Protein AF-A0A926RMC8-F1 (afdb_monomer_lite)

pLDDT: mean 72.26, std 11.32, range [42.31, 86.06]

Secondary structure (DSSP, 8-state):
--EEEEETTEEEEEEEESSHHHHHHHHHHHHSSTT-SEEEEEEEEHHHHS----

Radius of gyration: 12.98 Å; chains: 1; boundin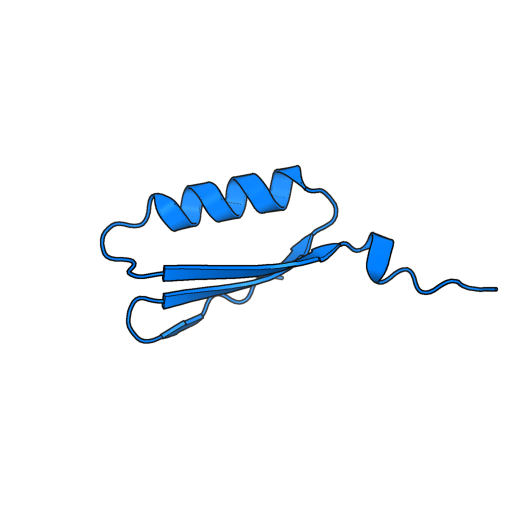g box: 24×23×39 Å

Structure (mmCIF, N/CA/C/O backbone):
data_AF-A0A926RMC8-F1
#
_entry.id   AF-A0A926RMC8-F1
#
loop_
_atom_site.group_PDB
_atom_site.id
_atom_site.type_symbol
_atom_site.label_atom_id
_atom_site.label_alt_id
_atom_site.label_comp_id
_atom_site.label_asym_id
_atom_site.label_entity_id
_atom_site.label_seq_id
_atom_site.pdbx_PDB_ins_code
_atom_site.Cartn_x
_atom_site.Cartn_y
_atom_site.Cartn_z
_atom_site.occupancy
_atom_site.B_iso_or_equiv
_atom_site.auth_seq_id
_atom_site.auth_comp_id
_atom_site.auth_asym_id
_atom_site.auth_atom_id
_atom_site.pdbx_PDB_model_num
ATOM 1 N N . ASN A 1 1 ? -2.068 2.452 -13.242 1.00 42.31 1 ASN A N 1
ATOM 2 C CA . ASN A 1 1 ? -3.470 2.360 -12.781 1.00 42.31 1 ASN A CA 1
ATOM 3 C C . ASN A 1 1 ? -3.497 1.483 -11.551 1.00 42.31 1 ASN A C 1
ATOM 5 O O . ASN A 1 1 ? -3.253 0.292 -11.685 1.00 42.31 1 ASN A O 1
ATOM 9 N N . TYR A 1 2 ? -3.706 2.086 -10.382 1.00 42.66 2 TYR A N 1
ATOM 10 C CA . TYR A 1 2 ? -3.816 1.385 -9.104 1.00 42.66 2 TYR A CA 1
ATOM 11 C C . TYR A 1 2 ? -5.276 1.399 -8.671 1.00 42.66 2 TYR A C 1
ATOM 13 O O . TYR A 1 2 ? -5.943 2.426 -8.785 1.00 42.66 2 TYR A O 1
ATOM 21 N N . GLN A 1 3 ? -5.764 0.253 -8.215 1.00 49.38 3 GLN A N 1
ATOM 22 C CA . GLN A 1 3 ? -7.101 0.114 -7.662 1.00 49.38 3 GLN A CA 1
ATOM 23 C C . GLN A 1 3 ? -6.938 -0.173 -6.170 1.00 49.38 3 GLN A C 1
ATOM 25 O O . GLN A 1 3 ? -6.269 -1.137 -5.795 1.00 49.38 3 GLN A O 1
ATOM 30 N N . ILE A 1 4 ? -7.463 0.728 -5.339 1.00 57.88 4 ILE A N 1
ATOM 31 C CA . ILE A 1 4 ? -7.339 0.686 -3.881 1.00 57.88 4 ILE A CA 1
ATOM 32 C C . ILE A 1 4 ? -8.731 0.398 -3.333 1.00 57.88 4 ILE A C 1
ATOM 34 O O . ILE A 1 4 ? -9.590 1.276 -3.332 1.00 57.88 4 ILE A O 1
ATOM 38 N N . ASP A 1 5 ? -8.939 -0.837 -2.882 1.00 56.94 5 ASP A N 1
ATOM 39 C CA . ASP A 1 5 ? -10.166 -1.260 -2.215 1.00 56.94 5 ASP A CA 1
ATOM 40 C C . ASP A 1 5 ? -9.880 -1.484 -0.725 1.00 56.94 5 ASP A C 1
ATOM 42 O O . ASP A 1 5 ? -9.015 -2.278 -0.337 1.00 56.94 5 ASP A O 1
ATOM 46 N N . THR A 1 6 ? -10.618 -0.778 0.131 1.00 52.78 6 THR A N 1
ATOM 47 C CA . THR A 1 6 ? -10.578 -0.933 1.588 1.00 52.78 6 THR A CA 1
ATOM 48 C C . THR A 1 6 ? -11.729 -1.826 2.037 1.00 52.78 6 THR A C 1
ATOM 50 O O . THR A 1 6 ? -12.896 -1.441 1.998 1.00 52.78 6 THR A O 1
ATOM 53 N N . TYR A 1 7 ? -11.413 -3.033 2.510 1.00 57.22 7 TYR A N 1
ATOM 54 C CA . TYR A 1 7 ? -12.410 -3.966 3.042 1.00 57.22 7 TYR A CA 1
ATOM 55 C C . TYR A 1 7 ? -12.022 -4.401 4.456 1.00 57.22 7 TYR A C 1
ATOM 57 O O . TYR A 1 7 ? -10.968 -5.002 4.659 1.00 57.22 7 TYR A O 1
ATOM 65 N N . LYS A 1 8 ? -12.876 -4.107 5.449 1.00 65.44 8 LYS A N 1
ATOM 66 C CA . LYS A 1 8 ? -12.670 -4.456 6.873 1.00 65.44 8 LYS A CA 1
ATOM 67 C C . LYS A 1 8 ? -11.287 -4.047 7.420 1.00 65.44 8 LYS A C 1
ATOM 69 O O . LYS A 1 8 ? -10.573 -4.897 7.939 1.00 65.44 8 LYS A O 1
ATOM 74 N N . LYS A 1 9 ? -10.897 -2.772 7.271 1.00 72.12 9 LYS A N 1
ATOM 75 C CA . LYS A 1 9 ? -9.590 -2.225 7.715 1.00 72.12 9 LYS A CA 1
ATOM 76 C C . LYS A 1 9 ? -8.354 -2.888 7.088 1.00 72.12 9 LYS A C 1
ATOM 78 O O . LYS A 1 9 ? -7.235 -2.697 7.562 1.00 72.12 9 LYS A O 1
ATOM 83 N N . LYS A 1 10 ? -8.542 -3.666 6.020 1.00 75.75 10 LYS A N 1
ATOM 84 C CA . LYS A 1 10 ? -7.453 -4.255 5.244 1.00 75.75 10 LYS A CA 1
ATOM 85 C C . LYS A 1 10 ? -7.320 -3.494 3.940 1.00 75.75 10 LYS A C 1
ATOM 87 O O . LYS A 1 10 ? -8.304 -3.346 3.212 1.00 75.75 10 LYS A O 1
ATOM 92 N N . ILE A 1 11 ? -6.112 -3.010 3.680 1.00 78.19 11 ILE A N 1
ATOM 93 C CA . ILE A 1 11 ? -5.758 -2.375 2.416 1.00 78.19 11 I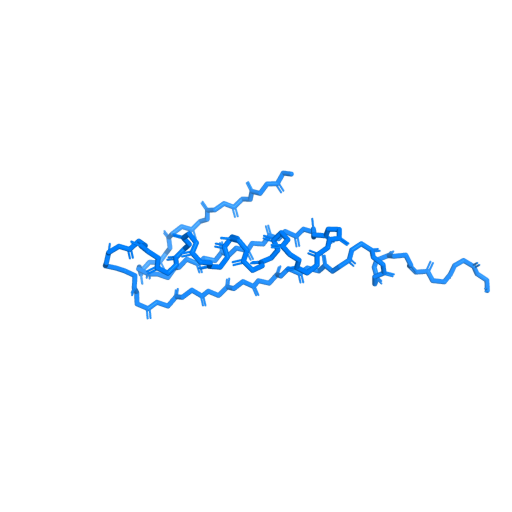LE A CA 1
ATOM 94 C C . ILE A 1 11 ? -5.216 -3.462 1.506 1.00 78.19 11 ILE A C 1
ATOM 96 O O . ILE A 1 11 ? -4.248 -4.143 1.854 1.00 78.19 11 ILE A O 1
ATOM 100 N N . TYR A 1 12 ? -5.840 -3.608 0.344 1.00 78.56 12 TYR A N 1
ATOM 101 C CA . TYR A 1 12 ? -5.324 -4.455 -0.715 1.00 78.56 12 TYR A CA 1
ATOM 102 C C . TYR A 1 12 ? -4.812 -3.583 -1.849 1.00 78.56 12 TYR A C 1
ATOM 104 O O . TYR A 1 12 ? -5.558 -2.791 -2.421 1.00 78.56 12 TYR A O 1
ATOM 112 N N . ILE A 1 13 ? -3.531 -3.739 -2.162 1.00 78.12 13 ILE A N 1
ATOM 113 C CA . ILE A 1 13 ? -2.874 -2.997 -3.232 1.00 78.12 13 ILE A CA 1
ATOM 114 C C . ILE A 1 13 ? -2.558 -3.990 -4.336 1.00 78.12 13 ILE A C 1
ATOM 116 O O . ILE A 1 13 ? -1.706 -4.864 -4.166 1.00 78.12 13 ILE A O 1
ATOM 120 N N . TYR A 1 14 ? -3.251 -3.855 -5.461 1.00 78.94 14 TYR A N 1
ATOM 121 C CA . TYR A 1 14 ? -2.993 -4.636 -6.664 1.00 78.94 14 TYR A CA 1
ATOM 122 C C . TYR A 1 14 ? -2.425 -3.712 -7.726 1.00 78.94 14 TYR A C 1
ATOM 124 O O . TYR A 1 14 ? -3.010 -2.680 -8.062 1.00 78.94 14 TYR A O 1
ATOM 132 N N . GLY A 1 15 ? -1.260 -4.074 -8.245 1.00 71.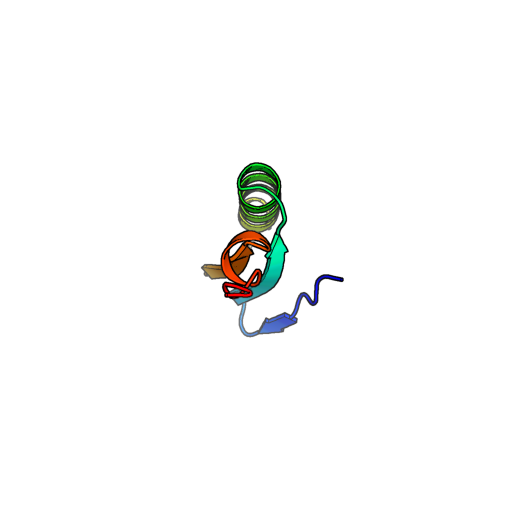81 15 GLY A N 1
ATOM 133 C CA . GLY A 1 15 ? -0.571 -3.241 -9.209 1.00 71.81 15 GLY A CA 1
ATOM 134 C C . GLY A 1 15 ? 0.530 -3.987 -9.927 1.00 71.81 15 GLY A C 1
ATOM 135 O O . GLY A 1 15 ? 0.975 -5.059 -9.516 1.00 71.81 15 GLY A O 1
ATOM 136 N N . ILE A 1 16 ? 0.965 -3.386 -11.021 1.00 77.69 16 ILE A N 1
ATOM 137 C CA . ILE A 1 16 ? 2.156 -3.807 -11.732 1.00 77.69 16 ILE A CA 1
ATOM 138 C C . ILE A 1 16 ? 3.184 -2.708 -11.483 1.00 77.69 16 ILE A C 1
ATOM 140 O O . ILE A 1 16 ? 2.952 -1.576 -11.905 1.00 77.69 16 ILE A O 1
ATOM 144 N N . ALA A 1 17 ? 4.270 -3.025 -10.781 1.00 79.00 17 ALA A N 1
ATOM 145 C CA . ALA A 1 17 ? 5.359 -2.080 -10.544 1.00 79.00 17 ALA A CA 1
ATOM 146 C C . ALA A 1 17 ? 6.507 -2.344 -11.510 1.00 79.00 17 ALA A C 1
ATOM 148 O O . ALA A 1 17 ? 6.752 -3.480 -11.935 1.00 79.00 17 ALA A O 1
ATOM 149 N N . ILE A 1 18 ? 7.211 -1.278 -11.866 1.00 77.75 18 ILE A N 1
ATOM 150 C CA . ILE A 1 18 ? 8.390 -1.369 -12.726 1.00 77.75 18 ILE A CA 1
ATOM 151 C C . ILE A 1 18 ? 9.633 -1.594 -11.863 1.00 77.75 18 ILE A C 1
ATOM 153 O O . ILE A 1 18 ? 10.523 -2.341 -12.262 1.00 77.75 18 ILE A O 1
ATOM 157 N N . THR A 1 19 ? 9.666 -1.010 -10.664 1.00 79.75 19 THR A N 1
ATOM 158 C CA . THR A 1 19 ? 10.791 -1.093 -9.729 1.00 79.75 19 THR A CA 1
ATOM 159 C C . THR A 1 19 ? 10.332 -1.501 -8.329 1.00 79.75 19 THR A C 1
ATOM 161 O O . THR A 1 19 ? 9.181 -1.303 -7.936 1.00 79.75 19 THR A O 1
ATOM 164 N N . SER A 1 20 ? 11.246 -2.089 -7.556 1.00 79.25 20 SER A N 1
ATOM 165 C CA . SER A 1 20 ? 11.039 -2.392 -6.133 1.00 79.25 20 SER A CA 1
ATOM 166 C C . SER A 1 20 ? 10.828 -1.132 -5.293 1.00 79.25 20 SER A C 1
ATOM 168 O O . SER A 1 20 ? 10.054 -1.167 -4.341 1.00 79.25 20 SER A O 1
ATOM 170 N N . ASP A 1 21 ? 11.443 -0.020 -5.691 1.00 84.81 21 ASP A N 1
ATOM 171 C CA . ASP A 1 21 ? 11.366 1.250 -4.967 1.00 84.81 21 ASP A CA 1
ATOM 172 C C . ASP A 1 21 ? 9.942 1.824 -4.963 1.00 84.81 21 ASP A C 1
ATOM 174 O O . ASP A 1 21 ? 9.474 2.296 -3.930 1.00 84.81 21 ASP A O 1
ATOM 178 N N . GLU A 1 22 ? 9.211 1.730 -6.086 1.00 79.75 22 GLU A N 1
ATOM 179 C CA . GLU A 1 22 ? 7.791 2.118 -6.134 1.00 79.75 22 GLU A CA 1
ATOM 180 C C . GLU A 1 22 ? 6.955 1.284 -5.161 1.00 79.75 22 GLU A C 1
ATOM 182 O O . GLU A 1 22 ? 6.089 1.813 -4.464 1.00 79.75 22 GLU A O 1
ATOM 187 N N . LYS A 1 23 ? 7.221 -0.026 -5.094 1.00 80.50 23 LYS A N 1
ATOM 188 C CA . LYS A 1 23 ? 6.532 -0.921 -4.163 1.00 80.50 23 LYS A CA 1
ATOM 189 C C . LYS A 1 23 ? 6.788 -0.512 -2.711 1.00 80.50 23 LYS A C 1
ATOM 191 O O . LYS A 1 23 ? 5.833 -0.493 -1.939 1.00 80.50 23 LYS A O 1
ATOM 196 N N . ASP A 1 24 ? 8.033 -0.215 -2.342 1.00 83.75 24 ASP A N 1
ATOM 197 C CA . ASP A 1 24 ? 8.376 0.165 -0.967 1.00 83.75 24 ASP A CA 1
ATOM 198 C C . ASP A 1 24 ? 7.752 1.505 -0.572 1.00 83.75 24 ASP A C 1
ATOM 200 O O . ASP A 1 24 ? 7.246 1.640 0.542 1.00 83.75 24 ASP A O 1
ATOM 204 N N . LEU A 1 25 ? 7.704 2.472 -1.494 1.00 85.62 25 LEU A N 1
ATOM 205 C CA . LEU A 1 25 ? 7.055 3.760 -1.247 1.00 85.62 25 LEU A CA 1
ATOM 206 C C . LEU A 1 25 ? 5.560 3.587 -0.951 1.00 85.62 25 LEU A C 1
ATOM 208 O O . LEU A 1 25 ? 5.048 4.111 0.036 1.00 85.62 25 LEU A O 1
ATOM 212 N N . VAL A 1 26 ? 4.881 2.789 -1.779 1.00 81.44 26 VAL A N 1
ATOM 213 C CA . VAL A 1 26 ? 3.449 2.501 -1.647 1.00 81.44 26 VAL A CA 1
ATOM 214 C C . VAL A 1 26 ? 3.149 1.708 -0.371 1.00 81.44 26 VAL A C 1
ATOM 216 O O . VAL A 1 26 ? 2.122 1.936 0.267 1.00 81.44 26 VAL A O 1
ATOM 219 N N . LEU A 1 27 ? 4.040 0.796 0.035 1.00 81.25 27 LEU A N 1
ATOM 220 C CA . LEU A 1 27 ? 3.903 0.075 1.301 1.00 81.25 27 LEU A CA 1
ATOM 221 C C . LEU A 1 27 ? 4.009 1.027 2.495 1.00 81.25 27 LEU A C 1
ATOM 223 O O . LEU A 1 27 ? 3.204 0.945 3.419 1.00 81.25 27 LEU A O 1
ATOM 227 N N . LYS A 1 28 ? 4.982 1.942 2.448 1.00 86.06 28 LYS A N 1
ATOM 228 C CA . LYS A 1 28 ? 5.254 2.897 3.520 1.00 86.06 28 LYS A CA 1
ATOM 229 C C . LYS A 1 28 ? 4.103 3.883 3.711 1.00 86.06 28 LYS A C 1
ATOM 231 O O . LYS A 1 28 ? 3.670 4.094 4.838 1.00 86.06 28 LYS A O 1
ATOM 236 N N . GLU A 1 29 ? 3.560 4.424 2.620 1.00 82.25 29 GLU A N 1
ATOM 237 C CA . GLU A 1 29 ? 2.366 5.276 2.683 1.00 82.25 29 GLU A CA 1
ATOM 238 C C . GLU A 1 29 ? 1.150 4.512 3.224 1.00 82.25 29 GLU A C 1
ATOM 240 O O . GLU A 1 29 ? 0.361 5.066 3.986 1.00 82.25 29 GLU A O 1
ATOM 245 N N . ALA A 1 30 ? 1.003 3.229 2.878 1.00 79.50 30 ALA A N 1
ATOM 246 C CA . ALA A 1 30 ? -0.102 2.409 3.365 1.00 79.50 30 ALA A CA 1
ATOM 247 C C . ALA A 1 30 ? 0.017 2.044 4.857 1.00 79.50 30 ALA A C 1
ATOM 249 O O . ALA A 1 30 ? -1.009 1.907 5.523 1.00 79.50 30 ALA A O 1
ATOM 250 N N . GLU A 1 31 ? 1.235 1.892 5.388 1.00 79.00 31 GLU A N 1
ATOM 251 C CA . GLU A 1 31 ? 1.492 1.681 6.822 1.00 79.00 31 GLU A CA 1
ATOM 252 C C . GLU A 1 31 ? 1.288 2.952 7.660 1.00 79.00 31 GLU A C 1
ATOM 254 O O . GLU A 1 31 ? 0.907 2.858 8.826 1.00 79.00 31 GLU A O 1
ATOM 259 N N . GLU A 1 32 ? 1.489 4.140 7.082 1.00 83.56 32 GLU A N 1
ATOM 260 C CA . GLU A 1 32 ? 1.234 5.422 7.759 1.00 83.56 32 GLU A CA 1
ATOM 261 C C . GLU A 1 32 ? -0.267 5.731 7.938 1.00 83.56 32 GLU A C 1
ATOM 263 O O . GLU A 1 32 ? -0.634 6.638 8.693 1.00 83.56 32 GLU A O 1
ATOM 268 N N . ILE A 1 33 ? -1.160 4.963 7.303 1.00 79.25 33 ILE A N 1
ATOM 269 C CA . ILE A 1 33 ? -2.608 5.112 7.479 1.00 79.25 33 ILE A CA 1
ATOM 270 C C . ILE A 1 33 ? -3.018 4.579 8.861 1.00 79.25 33 ILE A C 1
ATOM 272 O O . ILE A 1 33 ? -3.105 3.374 9.099 1.00 79.25 33 ILE A O 1
ATOM 276 N N . LEU A 1 34 ? -3.327 5.501 9.777 1.00 69.25 34 LEU A N 1
ATOM 277 C CA . LEU A 1 34 ? -3.899 5.189 11.089 1.00 69.25 34 LEU A CA 1
ATOM 278 C C . LEU A 1 34 ? -5.215 4.399 10.945 1.00 69.25 34 LEU A C 1
ATOM 280 O O . LEU A 1 34 ? -6.112 4.809 10.211 1.00 69.25 34 LEU A O 1
ATOM 284 N N . ASP A 1 35 ? -5.337 3.308 11.712 1.00 71.31 35 ASP A N 1
ATOM 285 C CA . ASP A 1 35 ? -6.498 2.396 11.788 1.00 71.31 35 ASP A CA 1
ATOM 286 C C . ASP A 1 35 ? -6.583 1.288 10.711 1.00 71.31 35 ASP A C 1
ATOM 288 O O . ASP A 1 35 ? -7.639 0.689 10.481 1.00 71.31 35 ASP A O 1
ATOM 292 N N . VAL A 1 36 ? -5.449 0.952 10.091 1.00 76.50 36 VAL A N 1
ATOM 293 C CA . VAL A 1 36 ? -5.291 -0.255 9.269 1.00 76.50 36 VAL A CA 1
ATOM 294 C C . VAL 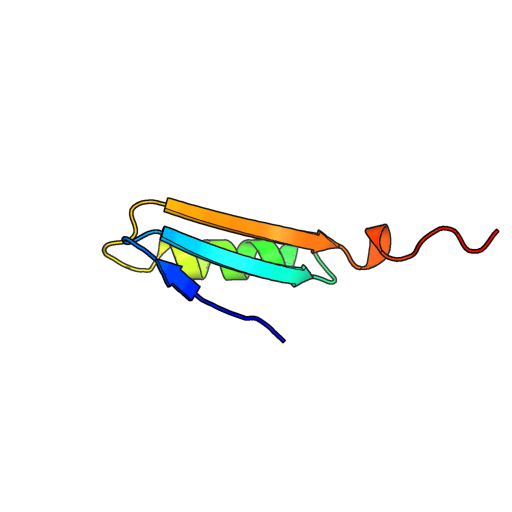A 1 36 ? -4.859 -1.455 10.104 1.00 76.50 36 VAL A C 1
ATOM 296 O O . VAL A 1 36 ? -3.888 -1.413 10.850 1.00 76.50 36 VAL A O 1
ATOM 299 N N . GLU A 1 37 ? -5.577 -2.565 9.945 1.00 78.31 37 GLU A N 1
ATOM 300 C CA . GLU A 1 37 ? -5.249 -3.836 10.601 1.00 78.31 37 GLU A CA 1
ATOM 301 C C . GLU A 1 37 ? -4.212 -4.634 9.805 1.00 78.31 37 GLU A C 1
ATOM 303 O O . GLU A 1 37 ? -3.432 -5.401 10.372 1.00 78.31 37 GLU A O 1
ATOM 308 N N . LYS A 1 38 ? -4.249 -4.527 8.469 1.00 75.81 38 LYS A N 1
ATOM 309 C C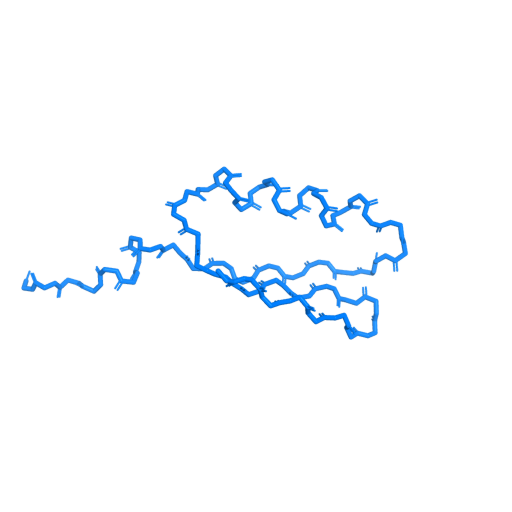A . LYS A 1 38 ? -3.353 -5.286 7.591 1.00 75.81 38 LYS A CA 1
ATOM 310 C C . LYS A 1 38 ? -3.221 -4.654 6.208 1.00 75.81 38 LYS A C 1
ATOM 312 O O . LYS A 1 38 ? -4.226 -4.456 5.525 1.00 75.81 38 LYS A O 1
ATOM 317 N N . VAL A 1 39 ? -1.986 -4.434 5.767 1.00 79.69 39 VAL A N 1
ATOM 318 C CA . VAL A 1 39 ? -1.658 -4.072 4.381 1.00 79.69 39 VAL A CA 1
ATOM 319 C C . VAL A 1 39 ? -1.256 -5.340 3.632 1.00 79.69 39 VAL A C 1
ATOM 321 O O . VAL A 1 39 ? -0.383 -6.086 4.075 1.00 79.69 39 VAL A O 1
ATOM 324 N N . ILE A 1 40 ? -1.919 -5.622 2.512 1.00 77.44 40 ILE A N 1
ATOM 325 C CA . ILE A 1 40 ? -1.600 -6.746 1.629 1.00 77.44 40 ILE A CA 1
ATOM 326 C C . ILE A 1 40 ? -1.332 -6.177 0.237 1.00 77.44 40 ILE A C 1
ATOM 328 O O . ILE A 1 40 ? -2.255 -5.844 -0.504 1.00 77.44 40 ILE A O 1
ATOM 332 N N . ALA A 1 41 ? -0.054 -6.070 -0.118 1.00 79.81 41 ALA A N 1
ATOM 333 C CA . ALA A 1 41 ? 0.373 -5.626 -1.437 1.00 79.81 41 ALA A CA 1
ATOM 334 C C . ALA A 1 41 ? 0.711 -6.828 -2.326 1.00 79.81 41 ALA A C 1
ATOM 336 O O . ALA A 1 41 ? 1.655 -7.572 -2.061 1.00 79.81 41 ALA A O 1
ATOM 337 N N . SER A 1 42 ? -0.053 -7.000 -3.402 1.00 79.12 42 SER A N 1
ATOM 338 C CA . SER A 1 42 ? 0.208 -7.972 -4.461 1.00 79.12 42 SER A CA 1
ATOM 339 C C . SER A 1 42 ? 0.651 -7.222 -5.711 1.00 79.12 42 SER A C 1
ATOM 341 O O . SER A 1 42 ? -0.135 -6.953 -6.622 1.00 79.12 42 SER A O 1
ATOM 343 N N . ILE A 1 43 ? 1.931 -6.856 -5.716 1.00 78.44 43 ILE A N 1
ATOM 344 C CA . ILE A 1 43 ? 2.561 -6.102 -6.795 1.00 78.44 43 ILE A CA 1
ATOM 345 C C . ILE A 1 43 ? 3.386 -7.063 -7.651 1.00 78.44 43 ILE A C 1
ATOM 347 O O . ILE A 1 43 ? 4.327 -7.688 -7.160 1.00 78.44 43 ILE A O 1
ATOM 351 N N . MET A 1 44 ? 3.028 -7.185 -8.929 1.00 78.00 44 MET A N 1
ATOM 352 C CA . MET A 1 44 ? 3.800 -7.956 -9.907 1.00 78.00 44 MET A CA 1
ATOM 353 C C . MET A 1 44 ? 4.817 -7.053 -10.603 1.00 78.00 44 MET A C 1
ATOM 355 O O . MET A 1 44 ? 4.485 -5.940 -11.003 1.00 78.00 44 MET A O 1
ATOM 359 N N . LEU A 1 45 ? 6.051 -7.528 -10.776 1.00 77.69 45 LEU A N 1
ATOM 360 C CA . LEU A 1 45 ? 7.055 -6.797 -11.550 1.00 77.69 45 LEU A CA 1
ATOM 361 C C . LEU A 1 45 ? 6.777 -6.948 -13.047 1.00 77.69 45 LEU A C 1
ATOM 363 O O . LEU A 1 45 ? 6.553 -8.065 -13.522 1.00 77.69 45 LEU A O 1
ATOM 367 N N . VAL A 1 46 ? 6.850 -5.846 -13.803 1.00 74.81 46 VAL A N 1
ATOM 368 C CA . VAL A 1 46 ? 6.743 -5.883 -15.278 1.00 74.81 46 VAL A CA 1
ATOM 369 C C . VAL A 1 46 ? 7.753 -6.862 -15.875 1.00 74.81 46 VAL A C 1
ATOM 371 O O . VAL A 1 46 ? 7.439 -7.543 -16.845 1.00 74.81 46 VAL A O 1
ATOM 374 N N . GLU A 1 47 ? 8.943 -6.978 -15.284 1.00 69.50 47 GLU A N 1
ATOM 375 C CA . GLU A 1 47 ? 9.968 -7.929 -15.724 1.00 69.50 47 GLU A CA 1
ATOM 376 C C . GLU A 1 47 ? 9.510 -9.390 -15.641 1.00 69.50 47 GLU A C 1
ATOM 378 O O . GLU A 1 47 ? 9.848 -10.175 -16.517 1.00 69.50 47 GLU A O 1
ATOM 383 N N . ASN A 1 48 ? 8.672 -9.740 -14.661 1.00 66.94 48 ASN A N 1
ATOM 384 C CA . ASN A 1 48 ? 8.076 -11.076 -14.552 1.00 66.94 48 ASN A CA 1
ATOM 385 C C . ASN A 1 48 ? 6.920 -11.289 -15.544 1.00 66.94 48 ASN A C 1
ATOM 387 O O . ASN A 1 48 ? 6.652 -12.413 -15.957 1.00 66.94 48 ASN A O 1
ATOM 391 N N . LEU A 1 49 ? 6.232 -10.212 -15.939 1.00 68.94 49 LEU A N 1
ATOM 392 C CA . LEU A 1 49 ? 5.184 -10.239 -16.967 1.00 68.94 49 LEU A CA 1
ATOM 393 C C . LEU A 1 49 ? 5.746 -10.192 -18.389 1.00 68.94 49 LEU A C 1
ATOM 395 O O . LEU A 1 49 ? 5.028 -10.516 -19.338 1.00 68.94 49 LEU A O 1
ATOM 399 N N . ARG A 1 50 ? 7.027 -9.834 -18.558 1.00 64.50 50 ARG A N 1
ATOM 400 C CA . ARG A 1 50 ? 7.795 -10.103 -19.778 1.00 64.50 50 ARG A CA 1
ATOM 401 C C . ARG A 1 50 ? 8.059 -11.606 -19.853 1.00 64.50 50 ARG A C 1
ATOM 403 O O . ARG A 1 50 ? 9.182 -12.074 -19.719 1.00 64.50 50 ARG A O 1
ATOM 410 N N . ILE A 1 51 ? 6.982 -12.354 -20.075 1.00 60.72 51 ILE A N 1
ATOM 411 C CA . ILE A 1 51 ? 6.995 -13.713 -20.597 1.00 60.72 51 ILE A CA 1
ATOM 412 C C . ILE A 1 51 ? 8.090 -13.773 -21.663 1.00 60.72 51 ILE A C 1
ATOM 414 O O . ILE A 1 51 ? 8.072 -12.962 -22.596 1.00 60.72 51 ILE A O 1
ATOM 418 N N . GLN A 1 52 ? 9.039 -14.697 -21.479 1.00 57.12 52 GLN A N 1
ATOM 419 C CA . GLN A 1 52 ? 10.038 -15.080 -22.474 1.00 57.12 52 GLN A CA 1
ATOM 420 C C . GLN A 1 52 ? 9.367 -15.131 -23.848 1.00 57.12 52 GLN A C 1
ATOM 422 O O . GLN A 1 52 ? 8.603 -16.047 -24.149 1.00 57.12 52 GLN A O 1
ATOM 427 N N . LYS A 1 53 ? 9.620 -14.130 -24.692 1.00 51.25 53 LYS A N 1
ATOM 428 C CA . LYS A 1 53 ? 9.471 -14.329 -26.126 1.00 51.25 53 LYS A CA 1
ATOM 429 C C . LYS A 1 53 ? 10.760 -15.002 -26.583 1.00 51.25 53 LYS A C 1
ATOM 431 O O . LYS A 1 53 ? 11.744 -14.304 -26.813 1.00 51.25 53 LYS A O 1
ATOM 436 N N . ASN A 1 54 ? 10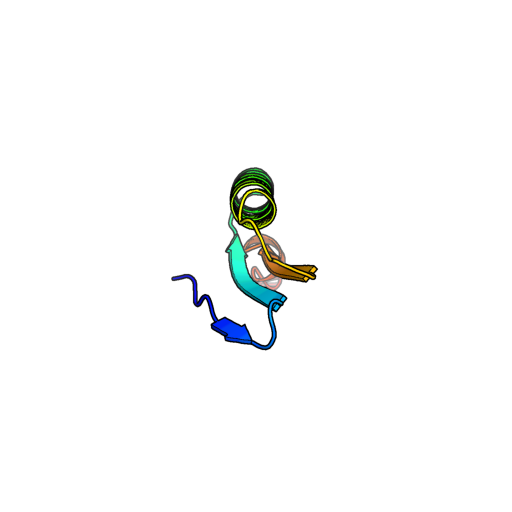.641 -16.324 -26.736 1.00 48.84 54 ASN A N 1
ATOM 437 C CA . ASN A 1 54 ? 11.579 -17.307 -27.295 1.00 48.84 54 ASN A CA 1
ATOM 438 C C . ASN A 1 54 ? 12.701 -17.814 -26.391 1.00 48.84 54 ASN A C 1
ATOM 440 O O . ASN A 1 54 ? 13.432 -16.990 -25.805 1.00 48.84 54 ASN A O 1
#

Foldseek 3Di:
DWDWDQDPLETETEEEDQDPVVVVVVVVVSVPDPRRPYYHYDYHYVVVVPDDPD

Sequence (54 aa):
NYQIDTYKKKIYIYGIAITSDEKDLVLKEAEEILDVEKVIASIMLVENLRIQKN